Protein AF-A0A0G1TTA0-F1 (afdb_monomer_lite)

InterPro domains:
  IPR003369 Sec-independent protein translocase protein TatA/B/E [PF02416] (7-53)

Foldseek 3Di:
DCVVVVPDDPVNVVVVVVVVCVVCPPVNVVVVCVVVVVVVVVVVVVVVCVVVVVPPDPDDD

Sequence (61 aa):
MFDFVKNIGLPEIIIIGVLLLVFFGGAKVKELSRGLGESAKEVKKIKKELTEEGGASQDHA

Structure (mmCIF, N/CA/C/O backbone):
data_AF-A0A0G1TTA0-F1
#
_entry.id   AF-A0A0G1TTA0-F1
#
loop_
_atom_site.group_PDB
_atom_site.id
_atom_site.type_symbol
_atom_site.label_atom_id
_atom_site.label_alt_id
_atom_site.label_comp_id
_atom_site.label_asym_id
_atom_site.label_entity_id
_atom_site.label_seq_id
_atom_site.pdbx_PDB_ins_code
_atom_site.Cartn_x
_atom_site.Cartn_y
_atom_site.Cartn_z
_atom_site.occupancy
_atom_site.B_iso_or_equiv
_atom_site.auth_seq_id
_atom_site.auth_comp_id
_atom_site.auth_asym_id
_atom_site.auth_atom_id
_atom_site.pdbx_PDB_model_num
ATOM 1 N N . MET A 1 1 ? 19.975 -16.365 2.181 1.00 59.06 1 MET A N 1
ATOM 2 C CA . MET A 1 1 ? 19.229 -16.500 0.894 1.00 59.06 1 MET A CA 1
ATOM 3 C C . MET A 1 1 ? 18.418 -15.252 0.561 1.00 59.06 1 MET A C 1
ATOM 5 O O . MET A 1 1 ? 18.359 -14.888 -0.603 1.00 59.06 1 MET A O 1
ATOM 9 N N . PHE A 1 2 ? 17.861 -14.549 1.554 1.00 68.88 2 PHE A N 1
ATOM 10 C CA . PHE A 1 2 ? 17.195 -13.252 1.350 1.00 68.88 2 PHE A CA 1
ATOM 11 C C . PHE A 1 2 ? 18.118 -12.032 1.534 1.00 68.88 2 PHE A C 1
ATOM 13 O O . PHE A 1 2 ? 17.657 -10.897 1.483 1.00 68.88 2 PHE A O 1
ATOM 20 N N . ASP A 1 3 ? 19.424 -12.242 1.709 1.00 75.00 3 ASP A N 1
ATOM 21 C CA . ASP A 1 3 ? 20.432 -11.183 1.878 1.00 75.00 3 ASP A CA 1
ATOM 22 C C . ASP A 1 3 ? 20.542 -10.243 0.675 1.00 75.00 3 ASP A C 1
ATOM 24 O O . ASP A 1 3 ? 20.935 -9.088 0.830 1.00 75.00 3 ASP A O 1
ATOM 28 N N . PHE A 1 4 ? 20.122 -10.709 -0.506 1.00 74.69 4 PHE A N 1
ATOM 29 C CA . PHE A 1 4 ? 19.972 -9.867 -1.687 1.00 74.69 4 PHE A CA 1
ATOM 30 C C . PHE A 1 4 ? 19.062 -8.675 -1.377 1.00 74.69 4 PHE A C 1
ATOM 32 O O . PHE A 1 4 ? 19.490 -7.549 -1.575 1.00 74.69 4 PHE A O 1
ATOM 39 N N . VAL A 1 5 ? 17.900 -8.907 -0.746 1.00 78.38 5 VAL A N 1
ATOM 40 C CA . VAL A 1 5 ? 16.878 -7.886 -0.438 1.00 78.38 5 VAL A CA 1
ATOM 41 C C . VAL A 1 5 ? 17.383 -6.808 0.527 1.00 78.38 5 VAL A C 1
ATOM 43 O O . VAL A 1 5 ? 16.976 -5.658 0.418 1.00 78.38 5 VAL A O 1
ATOM 46 N N . LYS A 1 6 ? 18.302 -7.138 1.444 1.00 81.56 6 LYS A N 1
ATOM 47 C CA . LYS A 1 6 ? 18.872 -6.161 2.392 1.00 81.56 6 LYS A CA 1
ATOM 48 C C . LYS A 1 6 ? 19.794 -5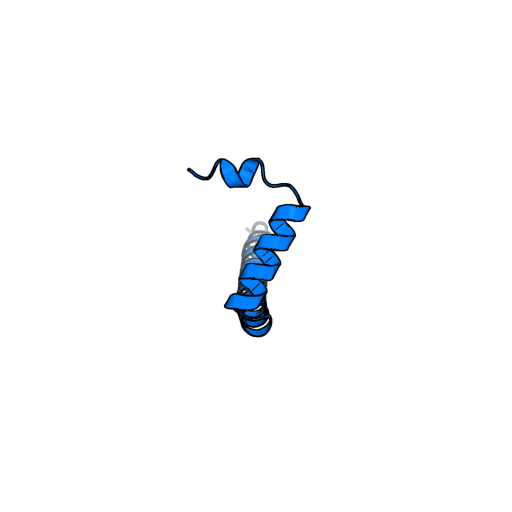.132 1.736 1.00 81.56 6 LYS A C 1
ATOM 50 O O . LYS A 1 6 ? 19.972 -4.060 2.300 1.00 81.56 6 LYS A O 1
ATOM 55 N N . ASN A 1 7 ? 20.367 -5.456 0.577 1.00 83.44 7 ASN A N 1
ATOM 56 C CA . ASN A 1 7 ? 21.251 -4.564 -0.176 1.00 83.44 7 ASN A CA 1
ATOM 57 C C . ASN A 1 7 ? 20.536 -3.879 -1.358 1.00 83.44 7 ASN A C 1
ATOM 59 O O . ASN A 1 7 ? 21.179 -3.169 -2.124 1.00 83.44 7 ASN A O 1
ATOM 63 N N . ILE A 1 8 ? 19.224 -4.094 -1.522 1.00 87.19 8 ILE A N 1
ATOM 64 C CA . ILE A 1 8 ? 18.414 -3.467 -2.575 1.00 87.19 8 ILE A CA 1
ATOM 65 C C . ILE A 1 8 ? 18.041 -2.054 -2.128 1.00 87.19 8 ILE A C 1
ATOM 67 O O . ILE A 1 8 ? 17.380 -1.866 -1.105 1.00 87.19 8 ILE A O 1
ATOM 71 N N . GLY A 1 9 ? 18.466 -1.061 -2.906 1.00 89.12 9 GLY A N 1
ATOM 72 C CA . GLY A 1 9 ? 18.089 0.327 -2.710 1.00 89.12 9 GLY A CA 1
ATOM 73 C C . GLY A 1 9 ? 16.639 0.606 -3.109 1.00 89.12 9 GLY A C 1
ATOM 74 O O . GLY A 1 9 ? 15.929 -0.210 -3.698 1.00 89.12 9 GLY A O 1
ATOM 75 N N . LEU A 1 10 ? 16.185 1.817 -2.794 1.00 93.19 10 LEU A N 1
ATOM 76 C CA . LEU A 1 10 ? 14.865 2.312 -3.192 1.00 93.19 10 LEU A CA 1
ATOM 77 C C . LEU A 1 10 ? 14.596 2.182 -4.711 1.00 93.19 10 LEU A C 1
ATOM 79 O O . LEU A 1 10 ? 13.500 1.744 -5.069 1.00 93.19 10 LEU A O 1
ATOM 83 N N . PRO A 1 11 ? 15.556 2.496 -5.609 1.00 92.50 11 PRO A N 1
ATOM 84 C CA . PRO A 1 11 ? 15.368 2.338 -7.053 1.00 92.50 11 PRO A CA 1
ATOM 85 C C . PRO A 1 11 ? 15.072 0.894 -7.474 1.00 92.50 11 PRO A C 1
ATOM 87 O O . PRO A 1 11 ? 14.145 0.645 -8.244 1.00 92.50 11 PRO A O 1
ATOM 90 N N . GLU A 1 12 ? 15.817 -0.074 -6.948 1.00 91.94 12 GLU A N 1
ATOM 91 C CA . GLU A 1 12 ? 15.656 -1.481 -7.299 1.00 91.94 12 GLU A CA 1
ATOM 92 C C . GLU A 1 12 ? 14.353 -2.066 -6.728 1.00 91.94 12 GLU A C 1
ATOM 94 O O . GLU A 1 12 ? 13.683 -2.846 -7.410 1.00 91.94 12 GLU A O 1
ATOM 99 N N . ILE A 1 13 ? 13.919 -1.631 -5.534 1.00 92.44 13 ILE A N 1
ATOM 100 C CA . ILE A 1 13 ? 12.594 -1.979 -4.986 1.00 92.44 13 ILE A CA 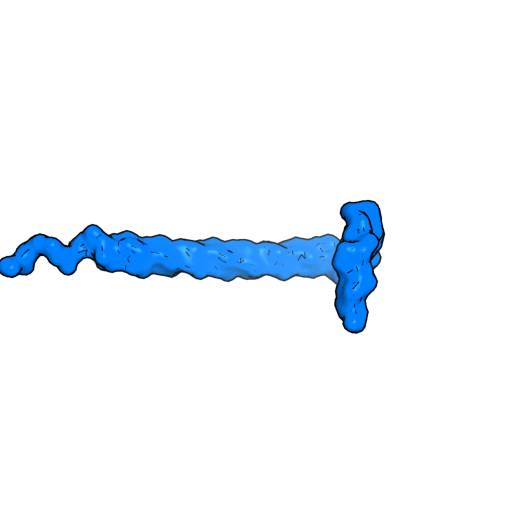1
ATOM 101 C C . ILE A 1 13 ? 11.480 -1.499 -5.925 1.00 92.44 13 ILE A C 1
ATOM 103 O O . ILE A 1 13 ? 10.528 -2.242 -6.167 1.00 92.44 13 ILE A O 1
ATOM 107 N N . ILE A 1 14 ? 11.589 -0.286 -6.478 1.00 93.88 14 ILE A N 1
ATOM 108 C CA . ILE A 1 14 ? 10.592 0.245 -7.419 1.00 93.88 14 ILE A CA 1
ATOM 109 C C . ILE A 1 14 ? 10.536 -0.614 -8.684 1.00 93.88 14 ILE A C 1
ATOM 111 O O . ILE A 1 14 ? 9.442 -0.960 -9.123 1.00 93.88 14 ILE A O 1
ATOM 115 N N . ILE A 1 15 ? 11.682 -1.015 -9.240 1.00 94.88 15 ILE A N 1
ATOM 116 C CA . ILE A 1 15 ? 11.734 -1.886 -10.426 1.00 94.88 15 ILE A CA 1
ATOM 117 C C . ILE A 1 15 ? 11.032 -3.222 -10.153 1.00 94.88 15 ILE A C 1
ATOM 119 O O . ILE A 1 15 ? 10.205 -3.663 -10.954 1.00 94.88 15 ILE A O 1
ATOM 123 N N . ILE A 1 16 ? 11.303 -3.843 -9.002 1.00 92.81 16 ILE A N 1
ATOM 124 C CA . ILE A 1 16 ? 10.639 -5.086 -8.589 1.00 92.81 16 ILE A CA 1
ATOM 125 C C . ILE A 1 16 ? 9.134 -4.853 -8.407 1.00 92.81 16 ILE A C 1
ATOM 127 O O . ILE A 1 16 ? 8.324 -5.651 -8.877 1.00 92.81 16 ILE A O 1
ATOM 131 N N . GLY A 1 17 ? 8.742 -3.742 -7.781 1.00 93.00 17 GLY A N 1
ATOM 132 C CA . GLY A 1 17 ? 7.343 -3.356 -7.607 1.00 93.00 17 GLY A CA 1
ATOM 133 C C . GLY A 1 17 ? 6.608 -3.176 -8.936 1.00 93.00 17 GLY A C 1
ATOM 134 O O . GLY A 1 17 ? 5.476 -3.633 -9.069 1.00 93.00 17 GLY A O 1
ATOM 135 N N . VAL A 1 18 ? 7.256 -2.578 -9.939 1.00 95.12 18 VAL A N 1
ATOM 136 C CA . VAL A 1 18 ? 6.708 -2.432 -11.296 1.00 95.12 18 VAL A CA 1
ATOM 137 C C . VAL A 1 18 ? 6.580 -3.789 -11.986 1.00 95.12 18 VAL A C 1
ATOM 139 O O . VAL A 1 18 ? 5.542 -4.060 -12.581 1.00 95.12 18 VAL A O 1
ATOM 142 N N . LEU A 1 19 ? 7.574 -4.672 -11.867 1.00 95.31 19 LEU A N 1
ATOM 143 C CA . LEU A 1 19 ? 7.491 -6.046 -12.378 1.00 95.31 19 LEU A CA 1
ATOM 144 C C . LEU A 1 19 ? 6.293 -6.791 -11.781 1.00 95.31 19 LEU A C 1
ATOM 146 O O . LEU A 1 19 ? 5.475 -7.339 -12.517 1.00 95.31 19 LEU A O 1
ATOM 150 N N . LEU A 1 20 ? 6.139 -6.750 -10.456 1.00 93.94 20 LEU A N 1
ATOM 151 C CA . LEU A 1 20 ? 4.980 -7.327 -9.776 1.00 93.94 20 LEU A CA 1
ATOM 152 C C . LEU A 1 20 ? 3.674 -6.674 -10.250 1.00 93.94 20 LEU A C 1
ATOM 154 O O . LEU A 1 20 ? 2.698 -7.372 -10.508 1.00 93.94 20 LEU A O 1
ATOM 158 N N . LEU A 1 21 ? 3.652 -5.354 -10.433 1.00 94.25 21 LEU A N 1
ATOM 159 C CA . LEU A 1 21 ? 2.483 -4.638 -10.936 1.00 94.25 21 LEU A CA 1
ATOM 160 C C . LEU A 1 21 ? 2.104 -5.057 -12.363 1.00 94.25 21 LEU A C 1
ATOM 162 O O . LEU A 1 21 ? 0.919 -5.084 -12.673 1.00 94.25 21 LEU A O 1
ATOM 166 N N . VAL A 1 22 ? 3.067 -5.401 -13.219 1.00 95.12 22 VAL A N 1
ATOM 167 C CA . VAL A 1 22 ? 2.802 -5.908 -14.574 1.00 95.12 22 VAL A CA 1
ATOM 168 C C . VAL A 1 22 ? 2.255 -7.336 -14.531 1.00 95.12 22 VAL A C 1
ATOM 170 O O . VAL A 1 22 ? 1.276 -7.622 -15.214 1.00 95.12 22 VAL A O 1
ATOM 173 N N . PHE A 1 23 ? 2.823 -8.219 -13.703 1.00 95.69 23 PHE A N 1
ATOM 174 C CA . PHE A 1 23 ? 2.350 -9.605 -13.581 1.00 95.69 23 PHE A CA 1
ATOM 175 C C . PHE A 1 23 ? 0.967 -9.717 -12.935 1.00 95.69 23 PHE A C 1
ATOM 177 O O . PHE A 1 23 ? 0.116 -10.465 -13.410 1.00 95.69 23 PHE A O 1
ATOM 184 N N . PHE A 1 24 ? 0.739 -8.989 -11.843 1.00 92.44 24 PHE A N 1
ATOM 185 C CA . PHE A 1 24 ? -0.516 -9.043 -11.093 1.00 92.44 24 PHE A CA 1
ATOM 186 C C . PHE A 1 24 ? -1.553 -8.034 -11.604 1.00 92.44 24 PHE A C 1
ATOM 188 O O . PHE A 1 24 ? -2.753 -8.207 -11.389 1.00 92.44 24 PHE A O 1
ATOM 195 N N . GLY A 1 25 ? -1.113 -6.977 -12.285 1.00 91.19 25 GLY A N 1
ATOM 196 C CA . GLY A 1 25 ? -1.948 -5.837 -12.638 1.00 91.19 25 GLY A CA 1
ATOM 197 C C . GLY A 1 25 ? -2.252 -4.941 -11.431 1.00 91.19 25 GLY A C 1
ATOM 198 O O . GLY A 1 25 ? -2.367 -5.383 -10.284 1.00 91.19 25 GLY A O 1
ATOM 199 N N . GLY A 1 26 ? -2.484 -3.651 -11.687 1.00 91.00 26 GLY A N 1
ATOM 200 C CA . GLY A 1 26 ? -2.904 -2.714 -10.637 1.00 91.00 26 GLY A CA 1
ATOM 201 C C . GLY A 1 26 ? -4.242 -3.075 -9.992 1.00 91.00 26 GLY A C 1
ATOM 202 O O . GLY A 1 26 ? -4.457 -2.773 -8.822 1.00 91.00 26 GLY A O 1
ATOM 203 N N . ALA A 1 27 ? -5.128 -3.764 -10.717 1.00 92.56 27 ALA A N 1
ATOM 204 C CA . ALA A 1 27 ? -6.425 -4.182 -10.197 1.00 92.56 27 ALA A CA 1
ATOM 205 C C . ALA A 1 27 ? -6.294 -5.179 -9.034 1.00 92.56 27 ALA A C 1
ATOM 207 O O . ALA A 1 27 ? -6.929 -4.972 -8.002 1.00 92.56 27 ALA A O 1
ATOM 208 N N . LYS A 1 28 ? -5.429 -6.200 -9.145 1.00 91.25 28 LYS A N 1
ATOM 209 C CA . LYS A 1 28 ? -5.283 -7.212 -8.085 1.00 91.25 28 LYS A CA 1
ATOM 210 C C . LYS A 1 28 ? -4.576 -6.673 -6.853 1.00 91.25 28 LYS A C 1
ATOM 212 O O . LYS A 1 28 ? -5.020 -6.941 -5.742 1.00 91.25 28 LYS A O 1
ATOM 217 N N . VAL A 1 29 ? -3.556 -5.832 -7.027 1.00 92.19 29 VAL A N 1
ATOM 218 C CA . VAL A 1 29 ? -2.924 -5.130 -5.897 1.00 92.19 29 VAL A CA 1
ATOM 219 C C . VAL A 1 29 ? -3.939 -4.224 -5.182 1.00 92.19 29 VAL A C 1
ATOM 221 O O . VAL A 1 29 ? -3.985 -4.184 -3.951 1.00 92.19 29 VAL A O 1
ATOM 224 N N . LYS A 1 30 ? -4.809 -3.529 -5.931 1.00 90.56 30 LYS A N 1
ATOM 225 C CA . LYS A 1 30 ? -5.881 -2.690 -5.364 1.00 90.56 30 LYS A CA 1
ATOM 226 C C . LYS A 1 30 ? -6.963 -3.502 -4.647 1.00 90.56 30 LYS A C 1
ATOM 228 O O . LYS A 1 30 ? -7.435 -3.078 -3.601 1.00 90.56 30 LYS A O 1
ATOM 233 N N . GLU A 1 31 ? -7.349 -4.656 -5.175 1.00 94.56 31 GLU A N 1
ATOM 234 C CA . GLU A 1 31 ? -8.328 -5.553 -4.550 1.00 94.56 31 GLU A CA 1
ATOM 235 C C . GLU A 1 31 ? -7.797 -6.125 -3.227 1.00 94.56 31 GLU A C 1
ATOM 237 O O . GLU A 1 31 ? -8.466 -6.021 -2.199 1.00 94.56 31 GLU A O 1
ATOM 242 N N . LEU A 1 32 ? -6.550 -6.613 -3.226 1.00 93.44 32 LEU A N 1
ATOM 243 C CA . LEU A 1 32 ? -5.877 -7.121 -2.028 1.00 93.44 32 LEU A CA 1
ATOM 244 C C . LEU A 1 32 ? -5.680 -6.026 -0.973 1.00 93.44 32 LEU A C 1
ATOM 246 O O . LEU A 1 32 ? -5.970 -6.245 0.199 1.00 93.44 32 LEU A O 1
ATOM 250 N N . SER A 1 33 ? -5.229 -4.832 -1.370 1.00 93.69 33 SER A N 1
ATOM 251 C CA . SER A 1 33 ? -5.043 -3.714 -0.430 1.00 93.69 33 SER A CA 1
ATOM 252 C C . SER A 1 33 ? -6.358 -3.205 0.156 1.00 93.69 33 SER A C 1
ATOM 254 O O . SER A 1 33 ? -6.389 -2.866 1.337 1.00 93.69 33 SER A O 1
ATOM 256 N N . ARG A 1 34 ? -7.454 -3.196 -0.616 1.00 95.31 34 ARG A N 1
ATOM 257 C CA . ARG A 1 34 ? -8.787 -2.887 -0.078 1.00 95.31 34 ARG A CA 1
ATOM 258 C C . ARG A 1 34 ? -9.218 -3.931 0.951 1.00 95.31 34 ARG A C 1
ATOM 260 O O . ARG A 1 34 ? -9.530 -3.543 2.069 1.00 95.31 34 ARG A O 1
ATOM 267 N N . GLY A 1 35 ? -9.143 -5.225 0.629 1.00 95.81 35 GLY A N 1
ATOM 268 C CA . GLY A 1 35 ? -9.516 -6.298 1.563 1.00 95.81 35 GLY A CA 1
ATOM 269 C C . GLY A 1 35 ? -8.672 -6.317 2.846 1.00 95.81 35 GLY A C 1
ATOM 270 O O . GLY A 1 35 ? -9.210 -6.412 3.951 1.00 95.81 35 GLY A O 1
ATOM 271 N N . LEU A 1 36 ? -7.350 -6.146 2.722 1.00 95.94 36 LEU A N 1
ATOM 272 C CA . LEU A 1 36 ? -6.440 -6.017 3.866 1.00 95.94 36 LEU A CA 1
ATOM 273 C C . LEU A 1 36 ? -6.723 -4.750 4.683 1.00 95.94 36 LEU A C 1
ATOM 275 O O . LEU A 1 36 ? -6.656 -4.786 5.909 1.00 95.94 36 LEU A O 1
ATOM 279 N N . GLY A 1 37 ? -7.048 -3.636 4.022 1.00 95.06 37 GLY A N 1
ATOM 280 C CA . GLY A 1 37 ? -7.378 -2.368 4.670 1.00 95.06 37 GLY A CA 1
ATOM 281 C C . GLY A 1 37 ? -8.668 -2.437 5.484 1.00 95.06 37 GLY A C 1
ATOM 282 O O . GLY A 1 37 ? -8.697 -1.953 6.616 1.00 95.06 37 GLY A O 1
ATOM 283 N N . GLU A 1 38 ? -9.709 -3.076 4.949 1.00 96.19 38 GLU A N 1
ATOM 284 C CA . GLU A 1 38 ? -10.958 -3.315 5.681 1.00 96.19 38 GLU A CA 1
ATOM 285 C C . GLU A 1 38 ? -10.737 -4.254 6.871 1.00 96.19 38 GLU A C 1
ATOM 287 O O . GLU A 1 38 ? -11.109 -3.905 7.991 1.00 96.19 38 GLU A O 1
ATOM 292 N N . SER A 1 39 ? -10.002 -5.353 6.669 1.00 95.38 39 SER A N 1
ATOM 293 C CA . SER A 1 3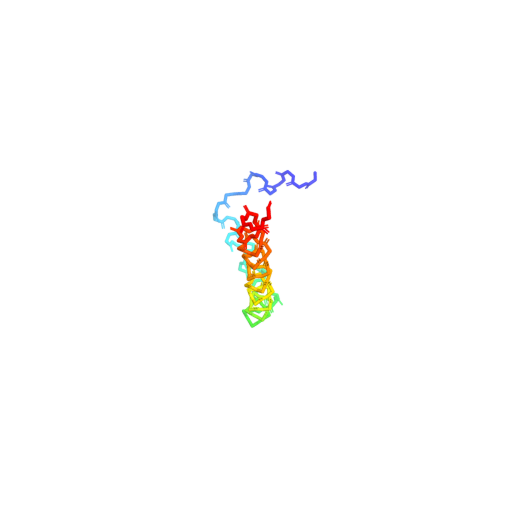9 ? -9.633 -6.277 7.753 1.00 95.38 39 SER A CA 1
ATOM 294 C C . SER A 1 39 ? -8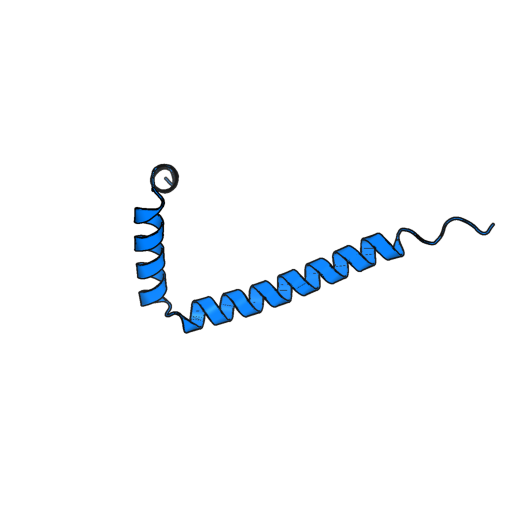.839 -5.564 8.856 1.00 95.38 39 SER A C 1
ATOM 296 O O . SER A 1 39 ? -9.134 -5.693 10.041 1.00 95.38 39 SER A O 1
ATOM 298 N N . ALA A 1 40 ? -7.851 -4.741 8.489 1.00 96.19 40 ALA A N 1
ATOM 299 C CA . ALA A 1 40 ? -7.062 -3.972 9.448 1.00 96.19 40 ALA A CA 1
ATOM 300 C C . ALA A 1 40 ? -7.902 -2.923 10.197 1.00 96.19 40 ALA A C 1
ATOM 302 O O . ALA A 1 40 ? -7.647 -2.653 11.373 1.00 96.19 40 ALA A O 1
ATOM 303 N N . LYS A 1 41 ? -8.896 -2.320 9.534 1.00 95.75 41 LYS A N 1
ATOM 304 C CA . LYS A 1 41 ? -9.828 -1.365 10.148 1.00 95.75 41 LYS A CA 1
ATOM 305 C C . LYS A 1 41 ? -10.710 -2.048 11.192 1.00 95.75 41 LYS A C 1
ATOM 307 O O . LYS A 1 41 ? -10.858 -1.514 12.289 1.00 95.75 41 LYS A O 1
ATOM 312 N N . GLU A 1 42 ? -11.247 -3.221 10.876 1.00 96.19 42 GLU A N 1
ATOM 313 C CA . GLU A 1 42 ? -12.073 -4.006 11.796 1.00 96.19 42 GLU A CA 1
ATOM 314 C C . GLU A 1 42 ? -11.259 -4.501 12.998 1.00 96.19 42 GLU A C 1
ATOM 316 O O . GLU A 1 42 ? -11.655 -4.289 14.142 1.00 96.19 42 GLU A O 1
ATOM 321 N N . VAL A 1 43 ? -10.038 -5.000 12.764 1.00 95.88 43 VAL A N 1
ATOM 322 C CA . VAL A 1 43 ? -9.101 -5.376 13.837 1.00 95.88 43 VAL A CA 1
ATOM 323 C C . VAL A 1 43 ? -8.801 -4.195 14.769 1.00 95.88 43 VAL A C 1
ATOM 325 O O . VAL A 1 43 ? -8.730 -4.370 15.986 1.00 95.88 43 VAL A O 1
ATOM 328 N N . LYS A 1 44 ? -8.635 -2.977 14.233 1.00 94.44 44 LYS A N 1
ATOM 329 C CA . LYS A 1 44 ? -8.438 -1.769 15.054 1.00 94.44 44 LYS A CA 1
ATOM 330 C C . LYS A 1 44 ? -9.682 -1.401 15.866 1.00 94.44 44 LYS A C 1
ATOM 332 O O . LYS A 1 44 ? -9.526 -1.005 17.017 1.00 94.44 44 LYS A O 1
ATOM 337 N N . LYS A 1 45 ? -10.885 -1.532 15.296 1.00 94.94 45 LYS A N 1
ATOM 338 C CA . LYS A 1 45 ? -12.156 -1.268 15.992 1.00 94.94 45 LYS A CA 1
ATOM 339 C C . LYS A 1 45 ? -12.327 -2.204 17.187 1.00 94.94 45 LYS A C 1
ATOM 341 O O . LYS A 1 45 ? -12.512 -1.720 18.294 1.00 94.94 45 LYS A O 1
ATOM 346 N N . ILE A 1 46 ? -12.119 -3.504 16.974 1.00 94.12 46 ILE A N 1
ATOM 347 C CA . ILE A 1 46 ? -12.184 -4.522 18.031 1.00 94.12 46 ILE A CA 1
ATOM 348 C C . ILE A 1 46 ? -11.153 -4.225 19.124 1.00 94.12 46 ILE A C 1
ATOM 350 O O . ILE A 1 46 ? -11.484 -4.211 20.301 1.00 94.12 46 ILE A O 1
ATOM 354 N N . LYS A 1 47 ? -9.899 -3.914 18.764 1.00 93.81 47 LYS A N 1
ATOM 355 C CA . LYS A 1 47 ? -8.873 -3.531 19.755 1.00 93.81 47 LYS A CA 1
ATOM 356 C C . LYS A 1 47 ? -9.285 -2.322 20.598 1.00 93.81 47 LYS A C 1
ATOM 358 O O . LYS A 1 47 ? -8.953 -2.277 21.781 1.00 93.81 47 LYS A O 1
ATOM 363 N N . LYS A 1 48 ? -9.962 -1.348 19.986 1.00 92.19 48 LYS A N 1
ATOM 364 C CA . LYS A 1 48 ? -10.444 -0.143 20.659 1.00 92.19 48 LYS A CA 1
ATOM 365 C C . LYS A 1 48 ? -11.588 -0.474 21.619 1.00 92.19 48 LYS A C 1
ATOM 367 O O . LYS A 1 48 ? -11.490 -0.100 22.776 1.00 92.19 48 LYS A O 1
ATOM 372 N N . GLU A 1 49 ? -12.575 -1.252 21.178 1.00 91.19 49 GLU A N 1
ATOM 373 C CA . GLU A 1 49 ? -13.686 -1.736 22.016 1.00 91.19 49 GLU A CA 1
ATOM 374 C C . GLU A 1 49 ? -13.163 -2.534 23.221 1.00 91.19 49 GLU A C 1
ATOM 376 O O . GLU A 1 49 ? -13.476 -2.200 24.355 1.00 91.19 49 GLU A O 1
ATOM 381 N N . LEU A 1 50 ? -12.234 -3.473 23.010 1.00 89.50 50 LEU A N 1
ATOM 382 C CA . LEU A 1 50 ? -11.606 -4.244 24.093 1.00 89.50 50 LEU A CA 1
ATOM 383 C C . LEU A 1 50 ? -10.810 -3.384 25.094 1.00 89.50 50 LEU A C 1
ATOM 385 O O . LEU A 1 50 ? -10.666 -3.764 26.253 1.00 89.50 50 LEU A O 1
ATOM 389 N N . THR A 1 51 ? -10.259 -2.250 24.653 1.00 87.31 51 THR A N 1
ATOM 390 C CA . THR A 1 51 ? -9.498 -1.327 25.516 1.00 87.31 51 THR A CA 1
ATOM 391 C C . THR A 1 51 ? -10.419 -0.346 26.245 1.00 87.31 51 THR A C 1
ATOM 393 O O . THR A 1 51 ? -10.159 -0.011 27.395 1.00 87.31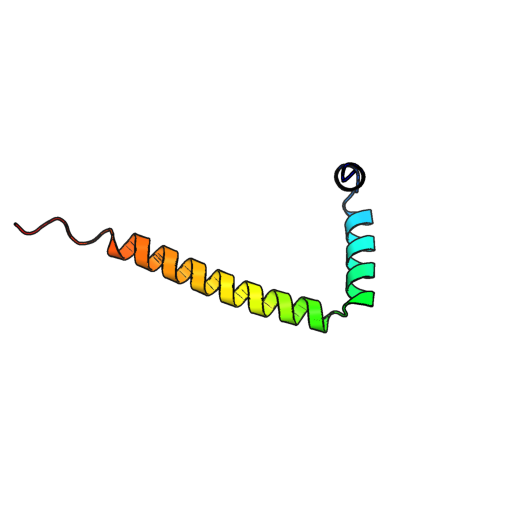 51 THR A O 1
ATOM 396 N N . GLU A 1 52 ? -11.489 0.118 25.594 1.00 80.31 52 GLU A N 1
ATOM 397 C CA . GLU A 1 52 ? -12.448 1.079 26.154 1.00 80.31 52 GLU A CA 1
ATOM 398 C C . GLU A 1 52 ? -13.448 0.403 27.110 1.00 80.31 52 GLU A C 1
ATOM 400 O O . GLU A 1 52 ? -13.756 0.961 28.161 1.00 80.31 52 GLU A O 1
ATOM 405 N N . GLU A 1 53 ? -13.886 -0.827 26.824 1.00 65.94 53 GLU A N 1
ATOM 406 C CA . GLU A 1 53 ? -14.778 -1.606 27.701 1.00 65.94 53 GLU A CA 1
ATOM 407 C C . GLU A 1 53 ? -14.051 -2.173 28.935 1.00 65.94 53 GLU A C 1
ATOM 409 O O . GLU A 1 53 ? -14.669 -2.414 29.971 1.00 65.94 53 GLU A O 1
ATOM 414 N N . GLY A 1 54 ? -12.720 -2.296 28.882 1.00 58.91 54 GLY A N 1
ATOM 415 C CA . GLY A 1 54 ? -11.876 -2.623 30.038 1.00 58.91 54 GLY A CA 1
ATOM 416 C C . GLY A 1 54 ? -11.602 -1.447 30.990 1.00 58.91 54 GLY A C 1
ATOM 417 O O . GLY A 1 54 ? -10.891 -1.630 31.975 1.00 58.91 54 GLY A O 1
ATOM 418 N N . GLY A 1 55 ? -12.130 -0.248 30.704 1.00 57.91 55 GLY A N 1
ATOM 419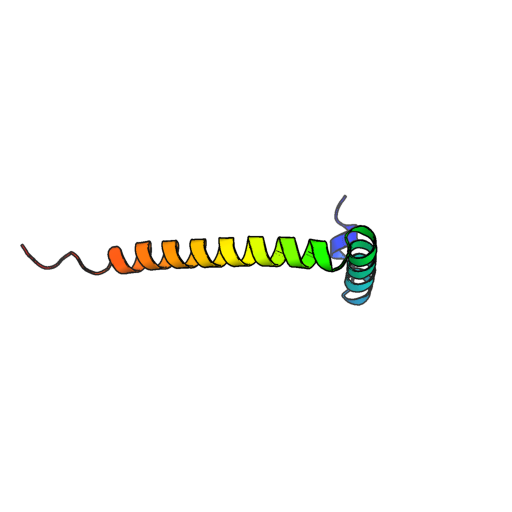 C CA . GLY A 1 55 ? -11.808 0.997 31.414 1.00 57.91 55 GLY A CA 1
ATOM 420 C C . GLY A 1 55 ? -12.962 1.680 32.157 1.00 57.91 55 GLY A C 1
ATOM 421 O O . GLY A 1 55 ? -12.779 2.807 32.608 1.00 57.91 55 GLY A O 1
ATOM 422 N N . ALA A 1 56 ? -14.136 1.051 32.287 1.00 56.78 56 ALA A N 1
ATOM 423 C CA . ALA A 1 56 ? -15.306 1.683 32.916 1.00 56.78 56 ALA A CA 1
ATOM 424 C C . ALA A 1 56 ? -16.165 0.725 33.765 1.00 56.78 56 ALA A C 1
ATOM 426 O O . ALA A 1 56 ? -17.390 0.786 33.717 1.00 56.78 56 ALA A O 1
ATOM 427 N N . SER A 1 57 ? -15.545 -0.161 34.553 1.00 55.19 57 SER A N 1
ATOM 428 C CA . SER A 1 57 ? -16.277 -0.901 35.593 1.00 55.19 57 SER A CA 1
ATOM 429 C C . SER A 1 57 ? -15.375 -1.395 36.731 1.00 55.19 57 SER A C 1
ATOM 431 O O . SER A 1 57 ? -15.178 -2.595 36.880 1.00 55.19 57 SER A O 1
ATOM 433 N N . GLN A 1 58 ? -14.854 -0.475 37.548 1.00 58.53 58 GLN A N 1
ATOM 434 C CA . GLN A 1 58 ? -14.507 -0.720 38.961 1.00 58.53 58 GLN A CA 1
ATOM 435 C C . GLN A 1 58 ? -14.630 0.591 39.761 1.00 58.53 58 GLN A C 1
ATOM 437 O O . GLN A 1 58 ? -13.646 1.162 40.206 1.00 58.53 58 GLN A O 1
ATOM 442 N N . ASP A 1 59 ? -15.856 1.081 39.908 1.00 50.94 59 ASP A N 1
ATOM 443 C CA . ASP A 1 59 ? -16.309 1.774 41.118 1.00 50.94 59 ASP A CA 1
ATOM 444 C C . ASP A 1 59 ? -17.814 1.530 41.175 1.00 50.94 59 ASP A C 1
ATOM 446 O O . ASP A 1 59 ? -18.523 1.958 40.273 1.00 50.94 59 ASP A O 1
ATOM 450 N N . HIS A 1 60 ? -18.232 0.666 42.101 1.00 42.50 60 HIS A N 1
ATOM 451 C CA . HIS A 1 60 ? -19.578 0.458 42.653 1.00 42.50 60 HIS A CA 1
ATOM 452 C C . HIS A 1 60 ? -19.626 -0.945 43.286 1.00 42.50 60 HIS A C 1
ATOM 454 O O . HIS A 1 60 ? -20.182 -1.881 42.710 1.00 42.50 60 HIS A O 1
ATOM 460 N N . ALA A 1 61 ? -18.997 -1.077 44.459 1.00 48.44 61 ALA A N 1
ATOM 461 C CA . ALA A 1 61 ? -19.455 -1.840 45.629 1.00 48.44 61 ALA A CA 1
ATOM 462 C C . ALA A 1 61 ? -18.440 -1.668 46.767 1.00 48.44 61 ALA A C 1
ATOM 464 O O . ALA A 1 61 ? -17.277 -2.090 46.581 1.00 48.44 61 ALA A O 1
#

Secondary structure (DSSP, 8-state):
--HHHHT--HHHHHHHHHHHHHHHHHHHHHHHHHHHHHHHHHHHHHHHHHHHGGGS-----

Radius of gyration: 20.76 Å; chains: 1; bounding box: 41×19×60 Å

pLDDT: mean 85.33, std 14.59, range [42.5, 96.19]

Organism: NCBI:txid1618358